Protein AF-A0A517WD56-F1 (afdb_monomer)

Organism: NCBI:txid2605989

Foldseek 3Di:
DPDPPPPDDDLQWAWDWDDDCKIKIFIAGVVRHTPDIDIGNDPCPDPDPVSVVVRVVVSVVVNVVVVVVSVVVSVVVVVVSVVVVVQVPDDPVRNVVCVVVVD

Secondary structure (DSSP, 8-state):
-------------EEEEEESSSEEEEEE-TTS-EEEEEEE----S---HHHHHHHHHHHHHHHHHHHHHHHHHHHHHHHHHHHHHHHHHS-HHHHHHHHHH--

Sequence (103 aa):
MVDQNQPKPPSKKRVRTRISYTATVEVLDATNHPVARERIVENMETVDQAGFSAALKKVTDLQKKHQDEIDKDHQQEMKRYQEAQRIASMSITERILSWLFSG

pLDDT: mean 73.34, std 12.27, range [36.34, 88.25]

Nearest PDB structures (foldseek):
  3eo3-assembly2_C-2  TM=7.289E-01  e=1.742E-01  Homo sapiens
  3dob-assembly2_B  TM=4.507E-01  e=9.477E-01  Caenorhabditis elegans
  4kse-assembly1_B  TM=4.275E-01  e=6.505E-01  HIV-1 M:B_HXB2R
  5e86-assembly1_A  TM=4.633E-01  e=2.142E+00  Homo sapiens
  2op6-assembly1_A  TM=4.033E-01  e=1.775E+00  Caenorhabditis elegans

Mean predicted aligned error: 12.05 Å

Structure (mmCIF, N/CA/C/O backbone):
data_AF-A0A517WD56-F1
#
_entry.id   AF-A0A517WD56-F1
#
loop_
_atom_site.group_PDB
_atom_site.id
_atom_site.type_symbol
_atom_site.label_atom_id
_atom_site.label_alt_id
_atom_site.label_comp_id
_atom_site.label_asym_id
_atom_site.label_entity_id
_atom_site.label_seq_id
_atom_site.pdbx_PDB_ins_code
_atom_site.Cartn_x
_atom_site.Cartn_y
_atom_site.Cartn_z
_atom_site.occupancy
_atom_site.B_iso_or_equiv
_atom_site.auth_seq_id
_atom_site.auth_comp_id
_atom_site.auth_asym_id
_atom_site.auth_atom_id
_atom_site.pdbx_PDB_model_num
ATOM 1 N N . MET A 1 1 ? 11.741 9.344 -37.543 1.00 37.22 1 MET A N 1
ATOM 2 C CA . MET A 1 1 ? 10.499 9.098 -36.782 1.00 37.22 1 MET A CA 1
ATOM 3 C C . MET A 1 1 ? 10.933 8.642 -35.402 1.00 37.22 1 MET A C 1
ATOM 5 O O . MET A 1 1 ? 11.477 7.557 -35.288 1.00 37.22 1 MET A O 1
ATOM 9 N N . VAL A 1 2 ? 10.877 9.536 -34.413 1.00 37.31 2 VAL A N 1
ATOM 10 C CA . VAL A 1 2 ? 11.306 9.246 -33.036 1.00 37.31 2 VAL A CA 1
ATOM 11 C C . VAL A 1 2 ? 10.163 8.493 -32.367 1.00 37.31 2 VAL A C 1
ATOM 13 O O . VAL A 1 2 ? 9.035 8.980 -32.370 1.00 37.31 2 VAL A O 1
ATOM 16 N N . ASP A 1 3 ? 10.458 7.286 -31.896 1.00 36.34 3 ASP A N 1
ATOM 17 C CA . ASP A 1 3 ? 9.523 6.349 -31.280 1.00 36.34 3 ASP A CA 1
ATOM 18 C C . ASP A 1 3 ? 8.693 7.053 -30.189 1.00 36.34 3 ASP A C 1
ATOM 20 O O . ASP A 1 3 ? 9.216 7.481 -29.160 1.00 36.34 3 ASP A O 1
ATOM 24 N N . GLN A 1 4 ? 7.393 7.227 -30.444 1.00 44.31 4 GLN A N 1
ATOM 25 C CA . GLN A 1 4 ? 6.434 7.849 -29.521 1.00 44.31 4 GLN A CA 1
ATOM 26 C C . GLN A 1 4 ? 6.028 6.915 -28.366 1.00 44.31 4 GLN A C 1
ATOM 28 O O . GLN A 1 4 ? 5.153 7.258 -27.575 1.00 44.31 4 GLN A O 1
ATOM 33 N N . ASN A 1 5 ? 6.674 5.758 -28.215 1.00 46.72 5 ASN A N 1
ATOM 34 C CA . ASN A 1 5 ? 6.450 4.846 -27.100 1.00 46.72 5 ASN A CA 1
ATOM 35 C C . ASN A 1 5 ? 7.407 5.130 -25.937 1.00 46.72 5 ASN A C 1
ATOM 37 O O . ASN A 1 5 ? 8.150 4.249 -25.517 1.00 46.72 5 ASN A O 1
ATOM 41 N N . GLN A 1 6 ? 7.391 6.340 -25.373 1.00 46.84 6 GLN A N 1
ATOM 42 C CA . GLN A 1 6 ? 7.819 6.463 -23.978 1.00 46.84 6 GLN A CA 1
ATOM 43 C C . GLN A 1 6 ? 6.663 5.950 -23.111 1.00 46.84 6 GLN A C 1
ATOM 45 O O . GLN A 1 6 ? 5.637 6.636 -23.023 1.00 46.84 6 GLN A O 1
ATOM 50 N N . PRO A 1 7 ? 6.761 4.758 -22.487 1.00 50.22 7 PRO A N 1
ATOM 51 C CA . PRO A 1 7 ? 5.765 4.354 -21.514 1.00 50.22 7 PRO A CA 1
ATOM 52 C C . PRO A 1 7 ? 5.826 5.375 -20.380 1.00 50.22 7 PRO A C 1
ATOM 54 O O . PRO A 1 7 ? 6.831 5.492 -19.681 1.00 50.22 7 PRO A O 1
ATOM 57 N N . LYS A 1 8 ? 4.758 6.166 -20.233 1.00 48.81 8 LYS A N 1
ATOM 58 C CA . LYS A 1 8 ? 4.567 7.020 -19.057 1.00 48.81 8 LYS A CA 1
ATOM 59 C C . LYS A 1 8 ? 4.805 6.152 -17.815 1.00 48.81 8 LYS A C 1
ATOM 61 O O . LYS A 1 8 ? 4.326 5.017 -17.817 1.00 48.81 8 LYS A O 1
ATOM 66 N N . PRO A 1 9 ? 5.448 6.658 -16.754 1.00 57.44 9 PRO A N 1
ATOM 67 C CA . PRO A 1 9 ? 5.304 6.072 -15.439 1.00 57.44 9 PRO A CA 1
ATOM 68 C C . PRO A 1 9 ? 4.078 6.710 -14.787 1.00 57.44 9 PRO A C 1
ATOM 70 O O . PRO A 1 9 ? 4.042 7.922 -14.566 1.00 57.44 9 PRO A O 1
ATOM 73 N N . PRO A 1 10 ? 3.039 5.931 -14.490 1.00 57.78 10 PRO A N 1
ATOM 74 C CA . PRO A 1 10 ? 2.132 6.343 -13.450 1.00 57.78 10 PRO A CA 1
ATOM 75 C C . PRO A 1 10 ? 2.049 5.215 -12.432 1.00 57.78 10 PRO A C 1
ATOM 77 O O . PRO A 1 10 ? 1.571 4.127 -12.757 1.00 57.78 10 PRO A O 1
ATOM 80 N N . SER A 1 11 ? 2.404 5.491 -11.175 1.00 59.44 11 SER A N 1
ATOM 81 C CA . SER A 1 11 ? 1.746 4.761 -10.096 1.00 59.44 11 SER A CA 1
ATOM 82 C C . SER A 1 11 ? 0.281 5.155 -10.149 1.00 59.44 11 SER A C 1
ATOM 84 O O . SER A 1 11 ? -0.187 6.173 -9.651 1.00 59.44 11 SER A O 1
ATOM 86 N N . LYS A 1 12 ? -0.447 4.347 -10.903 1.00 69.56 12 LYS A N 1
ATOM 87 C CA . LYS A 1 12 ? -1.865 4.513 -11.164 1.00 69.56 12 LYS A CA 1
ATOM 88 C C . LYS A 1 12 ? -2.697 4.123 -9.952 1.00 69.56 12 LYS A C 1
ATOM 90 O O . LYS A 1 12 ? -3.899 4.342 -9.958 1.00 69.56 12 LYS A O 1
ATOM 95 N N . LYS A 1 13 ? -2.080 3.506 -8.945 1.00 77.44 13 LYS A N 1
ATOM 96 C CA . LYS A 1 13 ? -2.794 2.925 -7.824 1.00 77.44 13 LYS A CA 1
ATOM 97 C C . LYS A 1 13 ? -2.985 3.944 -6.705 1.00 77.44 13 LYS A C 1
ATOM 99 O O . LYS A 1 13 ? -2.069 4.695 -6.392 1.00 77.44 13 LYS A O 1
ATOM 104 N N . ARG A 1 14 ? -4.167 3.962 -6.093 1.00 81.62 14 ARG A N 1
ATOM 105 C CA . ARG A 1 14 ? -4.481 4.795 -4.924 1.00 81.62 14 ARG A CA 1
ATOM 106 C C . ARG A 1 14 ? -5.309 4.023 -3.916 1.00 81.62 14 ARG A C 1
ATOM 108 O O . ARG A 1 14 ? -6.184 3.250 -4.305 1.00 81.62 14 ARG A O 1
ATOM 115 N N . VAL A 1 15 ? -5.083 4.279 -2.633 1.00 84.00 15 VAL A N 1
ATOM 116 C CA . VAL A 1 15 ? -5.921 3.714 -1.575 1.00 84.00 15 VAL A CA 1
ATOM 117 C C . VAL A 1 15 ? -7.171 4.572 -1.393 1.00 84.00 15 VAL A C 1
ATOM 119 O O . VAL A 1 15 ? -7.106 5.800 -1.314 1.00 84.00 15 VAL A O 1
ATOM 122 N N . ARG A 1 16 ? -8.332 3.925 -1.329 1.00 83.81 16 ARG A N 1
ATOM 123 C CA . ARG A 1 16 ? -9.622 4.525 -1.000 1.00 83.81 16 ARG A CA 1
ATOM 124 C C . ARG A 1 16 ? -10.185 3.841 0.236 1.00 83.81 16 ARG A C 1
ATOM 126 O O . ARG A 1 16 ? -10.495 2.656 0.207 1.00 83.81 16 ARG A O 1
ATOM 133 N N . THR A 1 17 ? -10.413 4.624 1.279 1.00 82.00 17 THR A N 1
ATOM 134 C CA . THR A 1 17 ? -11.032 4.150 2.519 1.00 82.00 17 THR A CA 1
ATOM 135 C C . THR A 1 17 ? -12.461 4.678 2.619 1.00 82.00 17 THR A C 1
ATOM 137 O O . THR A 1 17 ? -12.715 5.860 2.379 1.00 82.00 17 THR A O 1
ATOM 140 N N . ARG A 1 18 ? -13.414 3.811 2.967 1.00 79.62 18 ARG A N 1
ATOM 141 C CA . ARG A 1 18 ? -14.796 4.180 3.308 1.00 79.62 18 ARG A CA 1
ATOM 142 C C . ARG A 1 18 ? -15.111 3.675 4.709 1.00 79.62 18 ARG A C 1
ATOM 144 O O . ARG A 1 18 ? -14.985 2.480 4.959 1.00 79.62 18 ARG A O 1
ATOM 151 N N . ILE A 1 19 ? -15.534 4.571 5.598 1.00 75.00 19 ILE A N 1
ATOM 152 C CA . ILE A 1 19 ? -15.844 4.256 6.998 1.00 75.00 19 ILE A CA 1
ATOM 153 C C . ILE A 1 19 ? -17.337 4.500 7.237 1.00 75.00 19 ILE A C 1
ATOM 155 O O . ILE A 1 19 ? -17.864 5.557 6.904 1.00 75.00 19 ILE A O 1
ATOM 159 N N . SER A 1 20 ? -18.016 3.491 7.773 1.00 73.25 20 SER A N 1
ATOM 160 C CA . SER A 1 20 ? -19.423 3.491 8.195 1.00 73.25 20 SER A CA 1
ATOM 161 C C . SER A 1 20 ? -19.546 2.585 9.435 1.00 73.25 20 SER A C 1
ATOM 163 O O . SER A 1 20 ? -18.549 2.390 10.127 1.00 73.25 20 SER A O 1
ATOM 165 N N . TYR A 1 21 ? -20.696 1.944 9.685 1.00 68.44 21 TYR A N 1
ATOM 166 C CA . TYR A 1 21 ? -20.785 0.812 10.633 1.00 68.44 21 TYR A CA 1
ATOM 167 C C . TYR A 1 21 ? -19.817 -0.337 10.296 1.00 68.44 21 TYR A C 1
ATOM 169 O O . TYR A 1 21 ? -19.482 -1.150 11.146 1.00 68.44 21 TYR A O 1
ATOM 177 N N . THR A 1 22 ? -19.358 -0.399 9.044 1.00 73.12 22 THR A N 1
ATOM 178 C CA . THR A 1 22 ? -18.228 -1.229 8.613 1.00 73.12 22 THR A CA 1
ATOM 179 C C . THR A 1 22 ? -17.206 -0.358 7.894 1.00 73.12 22 THR A C 1
ATOM 181 O O . THR A 1 22 ? -17.56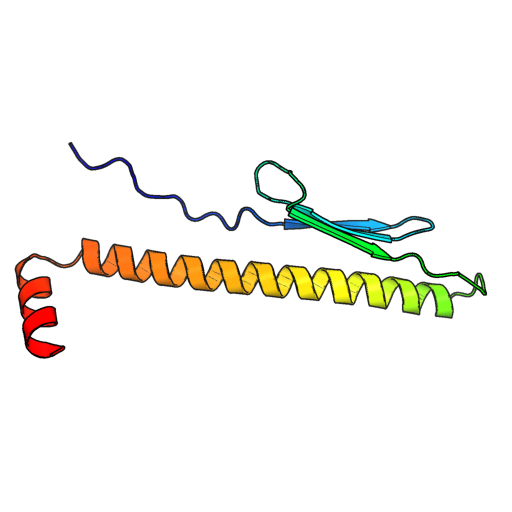4 0.680 7.325 1.00 73.12 22 THR A O 1
ATOM 184 N N . ALA A 1 23 ? -15.945 -0.777 7.877 1.00 77.06 23 ALA A N 1
ATOM 185 C CA . ALA A 1 23 ? -14.916 -0.103 7.098 1.00 77.06 23 ALA A CA 1
ATOM 186 C C . ALA A 1 23 ? -14.528 -0.941 5.878 1.00 77.06 23 ALA A C 1
ATOM 188 O O . ALA A 1 23 ? -14.509 -2.168 5.913 1.00 77.06 23 ALA A O 1
ATOM 189 N N . THR A 1 24 ? -14.267 -0.278 4.759 1.00 83.38 24 THR A N 1
ATOM 190 C CA . THR A 1 24 ? -13.777 -0.910 3.530 1.00 83.38 24 THR A CA 1
ATOM 191 C C . THR A 1 24 ? -12.556 -0.142 3.048 1.00 83.38 24 THR A C 1
ATOM 193 O O . THR A 1 24 ? -12.629 1.077 2.883 1.00 83.38 24 THR A O 1
ATOM 196 N N . VAL A 1 25 ? -11.455 -0.853 2.821 1.00 83.94 25 VAL A N 1
ATOM 197 C CA . VAL A 1 25 ? -10.215 -0.323 2.247 1.00 83.94 25 VAL A CA 1
ATOM 198 C C . VAL A 1 25 ? -10.050 -0.941 0.861 1.00 83.94 25 VAL A C 1
ATOM 200 O O . VAL A 1 25 ? -10.068 -2.159 0.705 1.00 83.94 25 VAL A O 1
ATOM 203 N N . GLU A 1 26 ? -9.964 -0.103 -0.165 1.00 85.94 26 GLU A N 1
ATOM 204 C CA . GLU A 1 26 ? -9.853 -0.505 -1.568 1.00 85.94 26 GLU A CA 1
ATOM 205 C C . GLU A 1 26 ? -8.574 0.077 -2.165 1.00 85.94 26 GLU A C 1
ATOM 207 O O . GLU A 1 26 ? -8.285 1.257 -1.980 1.00 85.94 26 GLU A O 1
ATOM 212 N N . VAL A 1 27 ? -7.835 -0.718 -2.933 1.00 83.81 27 VAL A N 1
ATOM 213 C CA . VAL A 1 27 ? -6.789 -0.213 -3.823 1.00 83.81 27 VAL A CA 1
ATOM 214 C C . VAL A 1 27 ? -7.403 -0.077 -5.206 1.00 83.81 27 VAL A C 1
ATOM 216 O O . VAL A 1 27 ? -7.861 -1.059 -5.789 1.00 83.81 27 VAL A O 1
ATOM 219 N N . LEU A 1 28 ? -7.446 1.146 -5.720 1.00 85.25 28 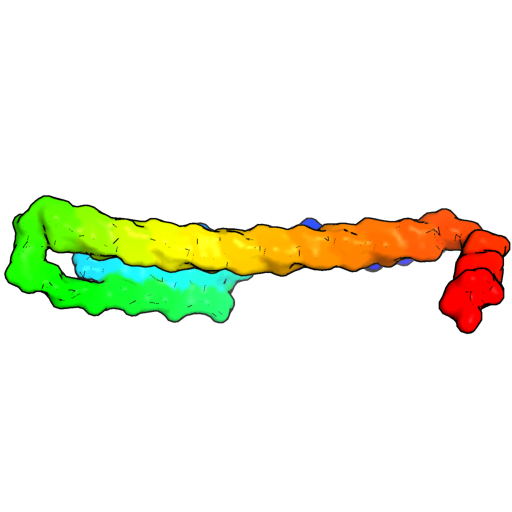LEU A N 1
ATOM 220 C CA . LEU A 1 28 ? -7.951 1.466 -7.051 1.00 85.25 28 LEU A CA 1
ATOM 221 C C . LEU A 1 28 ? -6.787 1.618 -8.014 1.00 85.25 28 LEU A C 1
ATOM 223 O O . LEU A 1 28 ? -5.782 2.189 -7.619 1.00 85.25 28 LEU A O 1
ATOM 227 N N . ASP A 1 29 ? -6.937 1.195 -9.264 1.00 84.38 29 ASP A N 1
ATOM 228 C CA . ASP A 1 29 ? -6.052 1.603 -10.356 1.00 84.38 29 ASP A CA 1
ATOM 229 C C . ASP A 1 29 ? -6.399 3.017 -10.880 1.00 84.38 29 ASP A C 1
ATOM 231 O O . ASP A 1 29 ? -7.316 3.681 -10.385 1.00 84.38 29 ASP A O 1
ATOM 235 N N . ALA A 1 30 ? -5.703 3.502 -11.916 1.00 77.06 30 ALA A N 1
ATOM 236 C CA . ALA A 1 30 ? -5.940 4.865 -12.421 1.00 77.06 30 ALA A CA 1
ATOM 237 C C . ALA A 1 30 ? -7.159 4.975 -13.320 1.00 77.06 30 ALA A C 1
ATOM 239 O O . ALA A 1 30 ? -7.532 6.081 -13.705 1.00 77.06 30 ALA A O 1
ATOM 240 N N . THR A 1 31 ? -7.769 3.850 -13.672 1.00 81.81 31 THR A N 1
ATOM 241 C CA . THR A 1 31 ? -9.097 3.823 -14.280 1.00 81.81 31 THR A CA 1
ATOM 242 C C . THR A 1 31 ? -10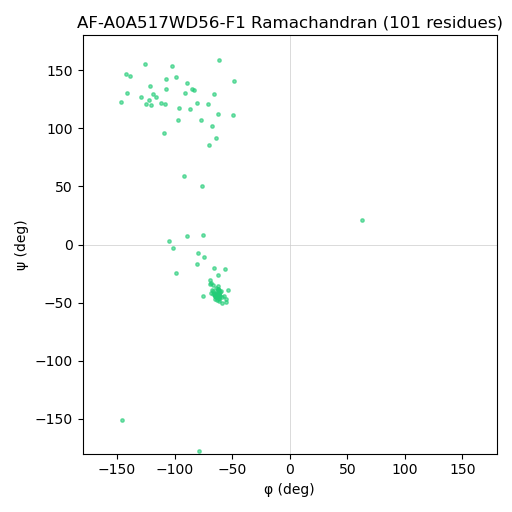.199 3.750 -13.223 1.00 81.81 31 THR A C 1
ATOM 244 O O . THR A 1 31 ? -11.369 3.662 -13.573 1.00 81.81 31 THR A O 1
ATOM 247 N N . ASN A 1 32 ? -9.844 3.876 -11.935 1.00 77.44 32 ASN A N 1
ATOM 248 C CA . ASN A 1 32 ? -10.729 3.748 -10.779 1.00 77.44 32 ASN A CA 1
ATOM 249 C C . ASN A 1 32 ? -11.356 2.365 -10.606 1.00 77.44 32 ASN A C 1
ATOM 251 O O . ASN A 1 32 ? -12.353 2.239 -9.890 1.00 77.44 32 ASN A O 1
ATOM 255 N N . HIS A 1 33 ? -10.768 1.329 -11.197 1.00 81.44 33 HIS A N 1
ATOM 256 C CA . HIS A 1 33 ? -11.199 -0.035 -10.949 1.00 81.44 33 HIS A CA 1
ATOM 257 C C . HIS A 1 33 ? -10.518 -0.579 -9.687 1.00 81.44 33 HIS A C 1
ATOM 259 O O . HIS A 1 33 ? -9.311 -0.394 -9.509 1.00 81.44 33 HIS A O 1
ATOM 265 N N . PRO A 1 34 ? -11.272 -1.225 -8.780 1.00 82.38 34 PRO A N 1
ATOM 266 C CA . PRO A 1 34 ? -10.701 -1.838 -7.592 1.00 82.38 34 PRO A CA 1
ATOM 267 C C . PRO A 1 34 ? -9.887 -3.074 -7.981 1.00 82.38 34 PRO A C 1
ATOM 269 O O . PRO A 1 34 ? -10.419 -4.024 -8.548 1.00 82.38 34 PRO A O 1
ATOM 272 N N . VAL A 1 35 ? -8.598 -3.058 -7.648 1.00 85.44 35 VAL A N 1
ATOM 273 C CA . VAL A 1 35 ? -7.665 -4.182 -7.839 1.00 85.44 35 VAL A CA 1
ATOM 274 C C . VAL A 1 35 ? -7.464 -4.992 -6.559 1.00 85.44 35 VAL A C 1
ATOM 276 O O . VAL A 1 35 ? -7.152 -6.176 -6.629 1.00 85.44 35 VAL A O 1
ATOM 279 N N . ALA A 1 36 ? -7.691 -4.382 -5.395 1.00 83.75 36 ALA A N 1
ATOM 280 C CA . ALA A 1 36 ? -7.765 -5.074 -4.113 1.00 83.75 36 ALA A CA 1
ATOM 281 C C . ALA A 1 36 ? -8.857 -4.441 -3.247 1.00 83.75 36 ALA A C 1
ATOM 283 O O . ALA A 1 36 ? -9.099 -3.234 -3.323 1.00 83.75 36 ALA A O 1
ATOM 284 N N . ARG A 1 37 ? -9.528 -5.256 -2.433 1.00 82.94 37 ARG A N 1
ATOM 285 C CA . ARG A 1 37 ? -10.589 -4.808 -1.532 1.00 82.94 37 ARG A CA 1
ATOM 286 C C . ARG A 1 37 ? -10.573 -5.637 -0.262 1.00 82.94 37 ARG A C 1
ATOM 288 O O . ARG A 1 37 ? -10.776 -6.845 -0.315 1.00 82.94 37 ARG A O 1
ATOM 295 N N . GLU A 1 38 ? -10.437 -4.963 0.867 1.00 82.38 38 GLU A N 1
ATOM 296 C CA . GLU A 1 38 ? -10.551 -5.560 2.188 1.00 82.38 38 GLU A CA 1
ATOM 297 C C . GLU A 1 38 ? -11.704 -4.910 2.950 1.00 82.38 38 GLU A C 1
ATOM 299 O O . GLU A 1 38 ? -11.841 -3.684 3.018 1.00 82.38 38 GLU A O 1
ATOM 304 N N . ARG A 1 39 ? -12.582 -5.751 3.501 1.00 81.44 39 ARG A N 1
ATOM 305 C CA . ARG A 1 39 ? -13.719 -5.316 4.310 1.00 81.44 39 ARG A CA 1
ATOM 306 C C . ARG A 1 39 ? -13.448 -5.671 5.762 1.00 81.44 39 ARG A C 1
ATOM 308 O O . ARG A 1 39 ? -13.306 -6.840 6.099 1.00 81.44 39 ARG A O 1
ATOM 315 N N . ILE A 1 40 ? -13.447 -4.657 6.612 1.00 77.88 40 ILE A N 1
ATOM 316 C CA . ILE A 1 40 ? -13.310 -4.791 8.056 1.00 77.88 40 ILE A CA 1
ATOM 317 C C . ILE A 1 40 ? -14.724 -4.753 8.636 1.00 77.88 40 ILE A C 1
ATOM 319 O O . ILE A 1 40 ? -15.397 -3.715 8.639 1.00 77.88 40 ILE A O 1
ATOM 323 N N . VAL A 1 41 ? -15.189 -5.921 9.071 1.00 70.12 41 VAL A N 1
ATOM 324 C CA . VAL A 1 41 ? -16.442 -6.089 9.809 1.00 70.12 41 VAL A CA 1
ATOM 325 C C . VAL A 1 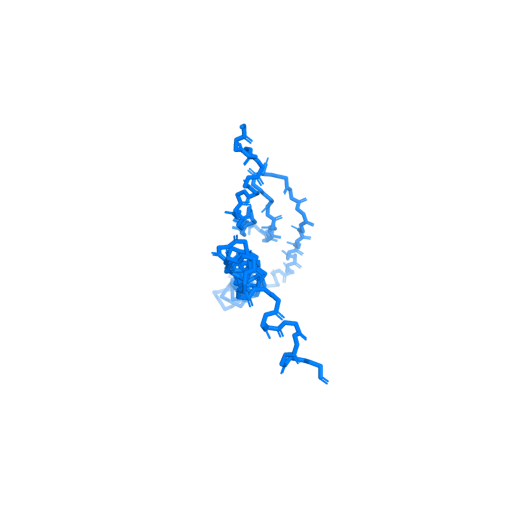41 ? -16.053 -6.435 11.239 1.00 70.12 41 VAL A C 1
ATOM 327 O O . VAL A 1 41 ? -15.741 -7.582 11.534 1.00 70.12 41 VAL A O 1
ATOM 330 N N . GLU A 1 42 ? -16.002 -5.429 12.108 1.00 66.12 42 GLU A N 1
ATOM 331 C CA . GLU A 1 42 ? -15.830 -5.654 13.544 1.00 66.12 42 GLU A CA 1
ATOM 332 C C . GLU A 1 42 ? -17.221 -5.764 14.173 1.00 66.12 42 GLU A C 1
ATOM 334 O O . GLU A 1 42 ? -18.074 -4.900 13.954 1.00 66.12 42 GLU A O 1
ATOM 339 N N . ASN A 1 43 ? -17.447 -6.812 14.967 1.00 59.75 43 ASN A N 1
ATOM 340 C CA . ASN A 1 43 ? -18.569 -6.833 15.897 1.00 59.75 43 ASN A CA 1
ATOM 341 C C . ASN A 1 43 ? -18.280 -5.771 16.962 1.00 59.75 43 ASN A C 1
ATOM 343 O O . ASN A 1 43 ? -17.450 -5.984 17.842 1.00 59.75 43 ASN A O 1
ATOM 347 N N . MET A 1 44 ? -18.916 -4.604 16.855 1.00 56.19 44 MET A N 1
ATOM 348 C CA . MET A 1 44 ? -18.872 -3.598 17.915 1.00 56.19 44 MET A CA 1
ATOM 349 C C . MET A 1 44 ? -19.689 -4.123 19.102 1.00 56.19 44 MET A C 1
ATOM 351 O O . MET A 1 44 ? -20.884 -3.860 19.196 1.00 56.19 44 MET A O 1
ATOM 355 N N . GLU A 1 45 ? -19.062 -4.914 19.978 1.00 54.78 45 GLU A N 1
ATOM 356 C CA . GLU A 1 45 ? -19.699 -5.421 21.206 1.00 54.78 45 GLU A CA 1
ATOM 357 C C . GLU A 1 45 ? -20.021 -4.298 22.200 1.00 54.78 45 GLU A C 1
ATOM 359 O O . GLU A 1 45 ? -20.924 -4.437 23.022 1.00 54.78 45 GLU A O 1
ATOM 364 N N . THR A 1 46 ? -19.368 -3.144 22.078 1.00 54.81 46 THR A N 1
ATOM 365 C CA . THR A 1 46 ? -19.664 -1.959 22.877 1.00 54.81 46 THR A CA 1
ATOM 366 C C . THR A 1 46 ? -19.561 -0.702 22.024 1.00 54.81 46 THR A C 1
ATOM 368 O O . THR A 1 46 ? -18.578 -0.463 21.324 1.00 54.81 46 THR A O 1
ATOM 371 N N . VAL A 1 47 ? -20.589 0.146 22.100 1.00 62.56 47 VAL A N 1
ATOM 372 C CA . VAL A 1 47 ? -20.583 1.515 21.558 1.00 62.56 47 VAL A CA 1
ATOM 373 C C . VAL A 1 47 ? -19.762 2.412 22.498 1.00 62.56 47 VAL A C 1
ATOM 375 O O . VAL A 1 47 ? -20.238 3.438 22.977 1.00 62.56 47 VAL A O 1
ATOM 378 N N . ASP A 1 48 ? -18.552 1.981 22.852 1.00 69.56 48 ASP A N 1
ATOM 379 C CA . ASP A 1 48 ? -17.623 2.757 23.663 1.00 69.56 48 ASP A CA 1
ATOM 380 C C . ASP A 1 48 ? -16.528 3.377 22.781 1.00 69.56 48 ASP A C 1
ATOM 382 O O . ASP A 1 48 ? -16.197 2.913 21.684 1.00 69.56 48 ASP A O 1
ATOM 386 N N . GLN A 1 49 ? -15.980 4.493 23.251 1.00 75.44 49 GLN A N 1
ATOM 387 C CA . GLN A 1 49 ? -14.975 5.259 22.520 1.00 75.44 49 GLN A CA 1
ATOM 388 C C . GLN A 1 49 ? -13.683 4.453 22.270 1.00 75.44 49 GLN A C 1
ATOM 390 O O . GLN A 1 49 ? -12.968 4.724 21.301 1.00 75.44 49 GLN A O 1
ATOM 395 N N . ALA A 1 50 ? -13.380 3.463 23.115 1.00 77.19 50 ALA A N 1
ATOM 396 C CA . ALA A 1 50 ? -12.168 2.656 23.019 1.00 77.19 50 ALA A CA 1
ATOM 397 C C . ALA A 1 50 ? -12.265 1.627 21.883 1.00 77.19 50 ALA A C 1
ATOM 399 O O . ALA A 1 50 ? -11.337 1.527 21.075 1.00 77.19 50 ALA A O 1
ATOM 400 N N . GLY A 1 51 ? -13.401 0.938 21.754 1.00 70.88 51 GLY A N 1
ATOM 401 C CA . GLY A 1 51 ? -13.696 0.023 20.653 1.00 70.88 51 GLY A CA 1
ATOM 402 C C . GLY A 1 51 ? -13.678 0.737 19.302 1.00 70.88 51 GLY A C 1
ATOM 403 O O . GLY A 1 51 ? -13.068 0.252 18.346 1.00 70.88 51 GLY A O 1
ATOM 404 N N . PHE A 1 52 ? -14.235 1.951 19.237 1.00 76.00 52 PHE A N 1
ATOM 405 C CA . PHE A 1 52 ? -14.185 2.770 18.022 1.00 76.00 52 PHE A CA 1
ATOM 406 C C . PHE A 1 52 ? -12.754 3.200 17.658 1.00 76.00 52 PHE A C 1
ATOM 408 O O . PHE A 1 52 ? -12.353 3.107 16.497 1.00 76.00 52 PHE A O 1
ATOM 415 N N . SER A 1 53 ? -11.957 3.620 18.646 1.00 80.62 53 SER A N 1
ATOM 416 C CA . SER A 1 53 ? -10.548 3.986 18.445 1.00 80.62 53 SER A CA 1
ATOM 417 C C . SER A 1 53 ? -9.711 2.802 17.942 1.00 80.62 53 SER A C 1
ATOM 419 O O . SER A 1 53 ? -8.933 2.940 16.996 1.00 80.62 53 SER A O 1
ATOM 421 N N . ALA A 1 54 ? -9.918 1.609 18.509 1.00 78.38 54 ALA A N 1
ATOM 422 C CA . ALA A 1 54 ? -9.235 0.392 18.079 1.00 78.38 54 ALA A CA 1
ATOM 423 C C . ALA A 1 54 ? -9.613 -0.010 16.642 1.00 78.38 54 ALA A C 1
ATOM 425 O O . ALA A 1 54 ? -8.730 -0.329 15.840 1.00 78.38 54 ALA A O 1
ATOM 426 N N . ALA A 1 55 ? -10.901 0.059 16.290 1.00 76.06 55 ALA A N 1
ATOM 427 C CA . ALA A 1 55 ? -11.374 -0.213 14.934 1.00 76.06 55 ALA A CA 1
ATOM 428 C C . ALA A 1 55 ? -10.804 0.794 13.919 1.00 76.06 55 ALA A C 1
ATOM 430 O O . ALA A 1 55 ? -10.284 0.393 12.877 1.00 76.06 55 ALA A O 1
ATOM 431 N N . LEU A 1 56 ? -10.812 2.094 14.237 1.00 81.25 56 LEU A N 1
ATOM 432 C CA . LEU A 1 56 ? -10.201 3.125 13.391 1.00 81.25 56 LEU A CA 1
ATOM 433 C C . LEU A 1 56 ? -8.696 2.924 13.214 1.00 81.25 56 LEU A C 1
ATOM 435 O O . LEU A 1 56 ? -8.177 3.119 12.112 1.00 81.25 56 LEU A O 1
ATOM 439 N N . LYS A 1 57 ? -7.991 2.511 14.271 1.00 85.44 57 LYS A N 1
ATOM 440 C CA . LYS A 1 57 ? -6.562 2.210 14.189 1.00 85.44 57 LYS A CA 1
ATOM 441 C C . LYS A 1 57 ? -6.294 1.073 13.203 1.00 85.44 57 LYS A C 1
ATOM 443 O O . LYS A 1 57 ? -5.471 1.250 12.314 1.00 85.44 57 LYS A O 1
ATOM 448 N N . LYS A 1 58 ? -7.058 -0.026 13.266 1.00 81.38 58 LYS A N 1
ATOM 449 C CA . LYS A 1 58 ? -6.954 -1.136 12.296 1.00 81.38 58 LYS A CA 1
ATOM 450 C C . LYS A 1 58 ? -7.165 -0.669 10.853 1.00 81.38 58 LYS A C 1
ATOM 452 O O . LYS A 1 58 ? -6.400 -1.046 9.971 1.00 81.38 58 LYS A O 1
ATOM 457 N N . VAL A 1 59 ? -8.172 0.177 10.613 1.00 84.50 59 VAL A N 1
ATOM 458 C CA . VAL A 1 59 ? -8.438 0.759 9.282 1.00 84.50 59 VAL A CA 1
ATOM 459 C C . VAL A 1 59 ? -7.260 1.607 8.804 1.00 84.50 59 VAL A C 1
ATOM 461 O O . VAL A 1 59 ? -6.848 1.501 7.651 1.00 84.50 59 VAL A O 1
ATOM 464 N N . THR A 1 60 ? -6.711 2.430 9.695 1.00 85.19 60 THR A N 1
ATOM 465 C CA . THR A 1 60 ? -5.585 3.323 9.395 1.00 85.19 60 THR A CA 1
ATOM 466 C C . THR A 1 60 ? -4.313 2.530 9.101 1.00 85.19 60 THR A C 1
ATOM 468 O O . THR A 1 60 ? -3.617 2.827 8.132 1.00 85.19 60 THR A O 1
ATOM 471 N N . ASP A 1 61 ? -4.038 1.490 9.888 1.00 87.88 61 ASP A N 1
ATOM 472 C CA . ASP A 1 61 ? -2.889 0.604 9.701 1.00 87.88 61 ASP A CA 1
ATOM 473 C C . ASP A 1 61 ? -2.985 -0.145 8.360 1.00 87.88 61 ASP A C 1
ATOM 475 O O . ASP A 1 61 ? -2.005 -0.211 7.617 1.00 87.88 61 ASP A O 1
ATOM 479 N N . LEU A 1 62 ? -4.178 -0.632 7.996 1.00 85.25 62 LEU A N 1
ATOM 480 C CA . LEU A 1 62 ? -4.440 -1.264 6.696 1.00 85.25 62 LEU A CA 1
ATOM 481 C C . LEU A 1 62 ? -4.275 -0.295 5.525 1.00 85.25 62 LEU A C 1
ATOM 483 O O . LEU A 1 62 ? -3.626 -0.621 4.530 1.00 85.25 62 LEU A O 1
ATOM 487 N N . GLN A 1 63 ? -4.815 0.916 5.654 1.00 84.31 63 GLN A N 1
ATOM 488 C CA . GLN A 1 63 ? -4.633 1.962 4.654 1.00 84.31 63 GLN A CA 1
ATOM 489 C C . GLN A 1 63 ? -3.147 2.278 4.451 1.00 84.31 63 GLN A C 1
ATOM 491 O O . GLN A 1 63 ? -2.693 2.375 3.311 1.00 84.31 63 GLN A O 1
ATOM 496 N N . LYS A 1 64 ? -2.387 2.413 5.543 1.00 87.56 64 LYS A N 1
ATOM 497 C CA . LYS A 1 64 ? -0.953 2.699 5.488 1.00 87.56 64 LYS A CA 1
ATOM 498 C C . LYS A 1 64 ? -0.173 1.555 4.848 1.00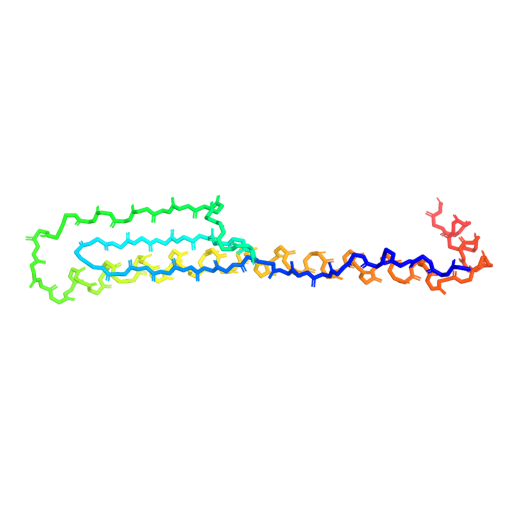 87.56 64 LYS A C 1
ATOM 500 O O . LYS A 1 64 ? 0.643 1.812 3.973 1.00 87.56 64 LYS A O 1
ATOM 505 N N . LYS A 1 65 ? -0.472 0.305 5.209 1.00 88.25 65 LYS A N 1
ATOM 506 C CA . LYS A 1 65 ? 0.161 -0.876 4.610 1.00 88.25 65 LYS A CA 1
ATOM 507 C C . LYS A 1 65 ? 0.001 -0.889 3.086 1.00 88.25 65 LYS A C 1
ATOM 509 O O . LYS A 1 65 ? 0.988 -1.049 2.375 1.00 88.25 65 LYS A O 1
ATOM 514 N N . HIS A 1 66 ? -1.217 -0.682 2.585 1.00 84.06 66 HIS A N 1
ATOM 515 C CA . HIS A 1 66 ? -1.445 -0.634 1.140 1.00 84.06 66 HIS A CA 1
ATOM 516 C C . HIS A 1 66 ? -0.769 0.569 0.478 1.00 84.06 66 HIS A C 1
ATOM 518 O O . HIS A 1 66 ? -0.285 0.447 -0.644 1.00 84.06 66 HIS A O 1
ATOM 524 N N . GLN A 1 67 ? -0.704 1.719 1.153 1.00 79.56 67 GLN A N 1
ATOM 525 C CA . GLN A 1 67 ? 0.017 2.876 0.625 1.00 79.56 67 GLN A CA 1
ATOM 526 C C . GLN A 1 67 ? 1.524 2.598 0.522 1.00 79.56 67 GLN A C 1
ATOM 528 O O . GLN A 1 67 ? 2.115 2.868 -0.518 1.00 79.56 67 GLN A O 1
ATOM 533 N N . ASP A 1 68 ? 2.122 1.981 1.542 1.00 86.25 68 ASP A N 1
ATOM 534 C CA . ASP A 1 68 ? 3.543 1.619 1.550 1.00 86.25 68 ASP A CA 1
ATOM 535 C C . ASP A 1 68 ? 3.884 0.610 0.433 1.00 86.25 68 ASP A C 1
ATOM 537 O O . ASP A 1 68 ? 4.961 0.674 -0.163 1.00 86.25 68 ASP A O 1
ATOM 541 N N . GLU A 1 69 ? 2.977 -0.325 0.127 1.00 85.31 69 GLU A N 1
ATOM 542 C CA . GLU A 1 69 ? 3.111 -1.252 -1.008 1.00 85.31 69 GLU A CA 1
ATOM 543 C C . GLU A 1 69 ? 3.080 -0.508 -2.352 1.00 85.31 69 GLU A C 1
ATOM 545 O O . GLU A 1 69 ? 3.956 -0.716 -3.191 1.00 85.31 69 GLU A O 1
ATOM 550 N N . ILE A 1 70 ? 2.126 0.412 -2.534 1.00 83.62 70 ILE A N 1
ATOM 551 C CA . ILE A 1 70 ? 2.021 1.237 -3.748 1.00 83.62 70 ILE A CA 1
ATOM 552 C C . ILE A 1 70 ? 3.268 2.108 -3.935 1.00 83.62 70 ILE A C 1
ATOM 554 O O . ILE A 1 70 ? 3.777 2.226 -5.052 1.00 83.62 70 ILE A O 1
ATOM 558 N N . ASP A 1 71 ? 3.774 2.703 -2.858 1.00 83.44 71 ASP A N 1
ATOM 559 C CA . ASP A 1 71 ? 4.943 3.578 -2.907 1.00 83.44 71 ASP A CA 1
ATOM 560 C C . ASP A 1 71 ? 6.214 2.789 -3.256 1.00 83.44 71 ASP A C 1
ATOM 562 O O . ASP A 1 71 ? 7.036 3.255 -4.051 1.00 83.44 71 ASP A O 1
ATOM 566 N N . LYS A 1 72 ? 6.364 1.565 -2.729 1.00 84.25 72 LYS A N 1
ATOM 567 C CA . LYS A 1 72 ? 7.467 0.659 -3.096 1.00 84.25 72 LYS A CA 1
ATOM 568 C C . LYS A 1 72 ? 7.412 0.251 -4.564 1.00 84.25 72 LYS A C 1
ATOM 570 O O . LYS A 1 72 ? 8.434 0.354 -5.247 1.00 84.25 72 LYS A O 1
ATOM 575 N N . ASP A 1 73 ? 6.240 -0.164 -5.045 1.00 82.88 73 ASP A N 1
ATOM 576 C CA . ASP A 1 73 ? 6.020 -0.502 -6.456 1.00 82.88 73 ASP A CA 1
ATOM 577 C C . ASP A 1 73 ? 6.405 0.685 -7.349 1.00 82.88 73 ASP A C 1
ATOM 579 O O . ASP A 1 73 ? 7.177 0.542 -8.302 1.00 82.88 73 ASP A O 1
ATOM 583 N N . HIS A 1 74 ? 5.946 1.888 -6.987 1.00 81.50 74 HIS A N 1
ATOM 584 C CA . HIS A 1 74 ? 6.242 3.103 -7.736 1.00 81.50 74 HIS A CA 1
ATOM 585 C C . HIS A 1 74 ? 7.739 3.415 -7.788 1.00 81.50 74 HIS A C 1
ATOM 587 O O . HIS A 1 74 ? 8.282 3.719 -8.851 1.00 81.50 74 HIS A O 1
ATOM 593 N N . GLN A 1 75 ? 8.433 3.324 -6.652 1.00 82.19 75 GLN A N 1
ATOM 594 C CA . GLN A 1 75 ? 9.875 3.558 -6.599 1.00 82.19 75 GLN A CA 1
ATOM 595 C C . GLN A 1 75 ? 10.647 2.550 -7.453 1.00 82.19 75 GLN A C 1
ATOM 597 O O . GLN A 1 75 ? 11.626 2.918 -8.107 1.00 82.19 75 GLN A O 1
ATOM 602 N N . GLN A 1 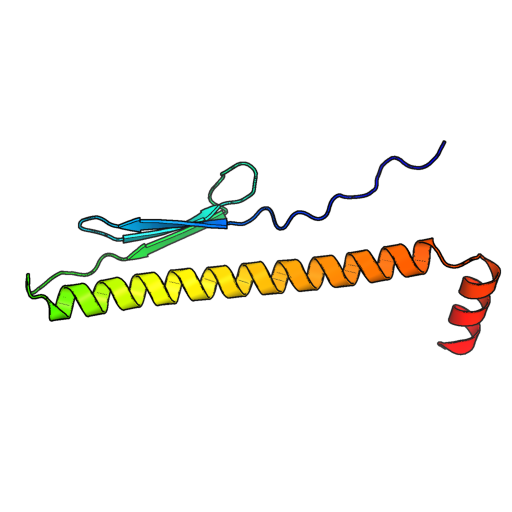76 ? 10.221 1.285 -7.474 1.00 83.31 76 GLN A N 1
ATOM 603 C CA . GLN A 1 76 ? 10.855 0.258 -8.294 1.00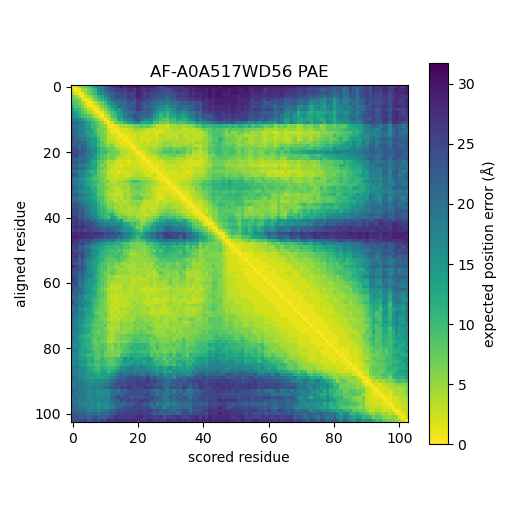 83.31 76 GLN A CA 1
ATOM 604 C C . GLN A 1 76 ? 10.632 0.504 -9.791 1.00 83.31 76 GLN A C 1
ATOM 606 O O . GLN A 1 76 ? 11.578 0.387 -10.576 1.00 83.31 76 GLN A O 1
ATOM 611 N N . GLU A 1 77 ? 9.420 0.893 -10.191 1.00 79.38 77 GLU A N 1
ATOM 612 C CA . GLU A 1 77 ? 9.121 1.296 -11.570 1.00 79.38 77 GLU A CA 1
ATOM 613 C C . GLU A 1 77 ? 9.958 2.504 -12.001 1.00 79.38 77 GLU A C 1
ATOM 615 O O . GLU A 1 77 ? 10.560 2.484 -13.077 1.00 79.38 77 GLU A O 1
ATOM 620 N N . MET A 1 78 ? 10.077 3.522 -11.144 1.00 78.50 78 MET A N 1
ATOM 621 C CA . MET A 1 78 ? 10.884 4.711 -11.428 1.00 78.50 78 MET A CA 1
ATOM 622 C C . MET A 1 78 ? 12.371 4.384 -11.598 1.00 78.50 78 MET A C 1
ATOM 624 O O . MET A 1 78 ? 13.003 4.920 -12.509 1.00 78.50 78 MET A O 1
ATOM 628 N N . LYS A 1 79 ? 12.928 3.473 -10.789 1.00 82.88 79 LYS A N 1
ATOM 629 C CA . LYS A 1 79 ? 14.318 3.006 -10.953 1.00 82.88 79 LYS A CA 1
ATOM 630 C C . LYS A 1 79 ? 14.531 2.320 -12.301 1.00 82.88 79 LYS A C 1
ATOM 632 O O . LYS A 1 79 ? 15.446 2.688 -13.031 1.00 82.88 79 LYS A O 1
ATOM 637 N N . ARG A 1 80 ? 13.645 1.389 -12.671 1.00 78.19 80 ARG A N 1
ATOM 638 C CA . ARG A 1 80 ? 13.703 0.702 -13.976 1.00 78.19 80 ARG A CA 1
ATOM 639 C C . ARG A 1 80 ? 13.594 1.684 -15.137 1.00 78.19 80 ARG A C 1
ATOM 641 O O . ARG A 1 80 ? 14.301 1.550 -16.131 1.00 78.19 80 ARG A O 1
ATOM 648 N N . TYR A 1 81 ? 12.726 2.684 -15.005 1.00 76.00 81 TYR A N 1
ATOM 649 C CA . TYR A 1 81 ? 12.559 3.716 -16.019 1.00 76.00 81 TYR A CA 1
ATOM 650 C C . TYR A 1 81 ? 13.821 4.577 -16.175 1.00 76.00 81 TYR A C 1
ATOM 652 O O . TYR A 1 81 ? 14.262 4.822 -17.297 1.00 76.00 81 TYR A O 1
ATOM 660 N N . GLN A 1 82 ? 14.448 4.981 -15.067 1.00 80.25 82 GLN A N 1
ATOM 661 C CA . GLN A 1 82 ? 15.711 5.727 -15.085 1.00 80.25 82 GLN A CA 1
ATOM 662 C C . GLN A 1 82 ? 16.864 4.907 -15.679 1.00 80.25 82 GLN A C 1
ATOM 664 O O . GLN A 1 82 ? 17.638 5.435 -16.474 1.00 80.25 82 GLN A O 1
ATOM 669 N N . GLU A 1 83 ? 16.966 3.618 -15.350 1.00 78.88 83 GLU A N 1
ATOM 670 C CA . GLU A 1 83 ? 17.961 2.710 -15.938 1.00 78.88 83 GLU A CA 1
ATOM 671 C C . GLU A 1 83 ? 17.750 2.540 -17.447 1.00 78.88 83 GLU A C 1
ATOM 673 O O . GLU A 1 83 ? 18.700 2.665 -18.221 1.00 78.88 83 GLU A O 1
ATOM 678 N N . ALA A 1 84 ? 16.504 2.339 -17.883 1.00 77.25 84 ALA A N 1
ATOM 679 C CA . ALA A 1 84 ? 16.164 2.243 -19.299 1.00 77.25 84 ALA A CA 1
ATOM 680 C C . ALA A 1 84 ? 16.490 3.541 -20.053 1.00 77.25 84 ALA A C 1
ATOM 682 O O . ALA A 1 84 ? 17.087 3.489 -21.129 1.00 77.25 84 ALA A O 1
ATOM 683 N N . GLN A 1 85 ? 16.167 4.706 -19.479 1.00 73.88 85 GLN A N 1
ATOM 684 C CA . GLN A 1 85 ? 16.547 6.000 -20.051 1.00 73.88 85 GLN A CA 1
ATOM 685 C C . GLN A 1 85 ? 18.062 6.169 -20.119 1.00 73.88 85 GLN A C 1
ATOM 687 O O . GLN A 1 85 ? 18.573 6.597 -21.151 1.00 73.88 85 GLN A O 1
ATOM 692 N N . ARG A 1 86 ? 18.791 5.781 -19.067 1.00 74.12 86 ARG A N 1
ATOM 693 C CA . ARG A 1 86 ? 20.255 5.830 -19.047 1.00 74.12 86 ARG A CA 1
ATOM 694 C C . ARG A 1 86 ? 20.841 4.983 -20.175 1.00 74.12 86 ARG A C 1
ATOM 696 O O . ARG A 1 86 ? 21.613 5.504 -20.972 1.00 74.12 86 ARG A O 1
ATOM 703 N N . ILE A 1 87 ? 20.409 3.729 -20.315 1.00 70.75 87 ILE A N 1
ATOM 704 C CA . ILE A 1 87 ? 20.854 2.820 -21.387 1.00 70.75 87 ILE A CA 1
ATOM 705 C C . ILE A 1 87 ? 20.465 3.353 -22.772 1.00 70.75 87 ILE A C 1
ATOM 707 O O . ILE A 1 87 ? 21.232 3.215 -23.726 1.00 70.75 87 ILE A O 1
ATOM 711 N N . ALA A 1 88 ? 19.279 3.947 -22.918 1.00 70.50 88 ALA A N 1
ATOM 712 C CA . ALA A 1 88 ? 18.826 4.560 -24.168 1.00 70.50 88 ALA A CA 1
ATOM 713 C C . ALA A 1 88 ? 19.623 5.823 -24.533 1.00 70.50 88 ALA A C 1
ATOM 715 O O . ALA A 1 88 ? 19.842 6.072 -25.715 1.00 70.50 88 ALA A O 1
ATOM 716 N N . SER A 1 89 ? 20.076 6.587 -23.535 1.00 67.06 89 SER A N 1
ATOM 717 C CA . SER A 1 89 ? 20.895 7.790 -23.720 1.00 67.06 89 SER A CA 1
ATOM 718 C C . SER A 1 89 ? 22.381 7.506 -23.956 1.00 67.06 89 SER A C 1
ATOM 720 O O . SER A 1 89 ? 23.082 8.388 -24.442 1.00 67.06 89 SER A O 1
ATOM 722 N N . MET A 1 90 ? 22.863 6.294 -23.644 1.00 66.44 90 MET A N 1
ATOM 723 C CA . MET A 1 90 ? 24.242 5.896 -23.941 1.00 66.44 90 MET A CA 1
ATOM 724 C C . MET A 1 90 ? 24.456 5.818 -25.451 1.00 66.44 90 MET A C 1
ATOM 726 O O . MET A 1 90 ? 23.708 5.151 -26.175 1.00 66.44 90 MET A O 1
ATOM 730 N N . SER A 1 91 ? 25.519 6.468 -25.914 1.00 67.19 91 SER A N 1
ATOM 731 C CA . SER A 1 91 ? 25.976 6.345 -27.294 1.00 67.19 91 SER A CA 1
ATOM 732 C C . SER A 1 91 ? 26.372 4.896 -27.615 1.00 67.19 91 SER A C 1
ATOM 734 O O . SER A 1 91 ? 26.675 4.095 -26.727 1.00 67.19 91 SER A O 1
ATOM 736 N N . ILE A 1 92 ? 26.394 4.540 -28.904 1.00 66.56 92 ILE A N 1
ATOM 737 C CA . ILE A 1 92 ? 26.788 3.194 -29.366 1.00 66.56 92 ILE A CA 1
ATOM 738 C C . ILE A 1 92 ? 28.171 2.807 -28.813 1.00 66.56 92 ILE A C 1
ATOM 740 O O . ILE A 1 92 ? 28.366 1.675 -28.378 1.00 66.56 92 ILE A O 1
ATOM 744 N N . THR A 1 93 ? 29.103 3.759 -28.755 1.00 63.19 93 THR A N 1
ATOM 745 C CA . THR A 1 93 ? 30.458 3.561 -28.227 1.00 63.19 93 THR A CA 1
ATOM 746 C C . THR A 1 93 ? 30.452 3.245 -26.730 1.00 63.19 93 THR A C 1
ATOM 748 O O . THR A 1 93 ? 31.130 2.320 -26.294 1.00 63.19 93 THR A O 1
ATOM 751 N N . GLU A 1 94 ? 29.643 3.952 -25.938 1.00 66.38 94 GLU A N 1
ATOM 752 C CA . GLU A 1 94 ? 29.519 3.708 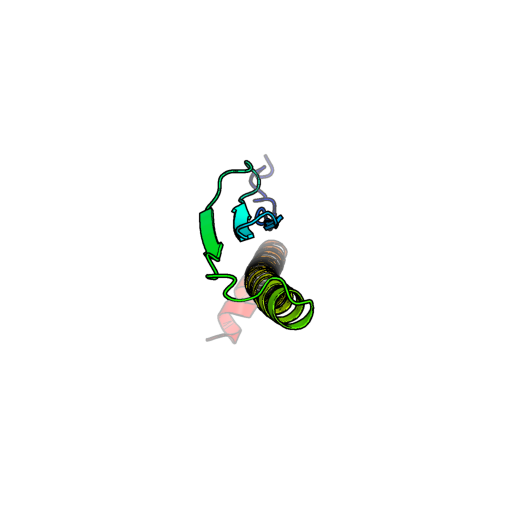-24.493 1.00 66.38 94 GLU A CA 1
ATOM 753 C C . GLU A 1 94 ? 28.828 2.375 -24.185 1.00 66.38 94 GLU A C 1
ATOM 755 O O . GLU A 1 94 ? 29.204 1.705 -23.224 1.00 66.38 94 GLU A O 1
ATOM 760 N N . ARG A 1 95 ? 27.867 1.950 -25.016 1.00 63.38 95 ARG A N 1
ATOM 761 C CA . ARG A 1 95 ? 27.230 0.625 -24.906 1.00 63.38 95 ARG A CA 1
ATOM 762 C C . ARG A 1 95 ? 28.210 -0.516 -25.188 1.00 63.38 95 ARG A C 1
ATOM 764 O O . ARG A 1 95 ? 28.196 -1.517 -24.477 1.00 63.38 95 ARG A O 1
ATOM 771 N N . ILE A 1 96 ? 29.062 -0.365 -26.205 1.00 66.31 96 ILE A N 1
ATOM 772 C CA . ILE A 1 96 ? 30.104 -1.352 -26.535 1.00 66.31 96 ILE A CA 1
ATOM 773 C C . ILE A 1 96 ? 31.127 -1.443 -25.397 1.00 66.31 96 ILE A C 1
ATOM 775 O O . ILE A 1 96 ? 31.472 -2.544 -24.973 1.00 66.31 96 ILE A O 1
ATOM 779 N N . LEU A 1 97 ? 31.566 -0.300 -24.858 1.00 71.31 97 LEU A N 1
ATOM 780 C CA . LEU A 1 97 ? 32.499 -0.266 -23.730 1.00 71.31 97 LEU A CA 1
ATOM 781 C C . LEU A 1 97 ? 31.880 -0.880 -22.467 1.00 71.31 97 LEU A C 1
ATOM 783 O O . LEU A 1 97 ? 32.522 -1.707 -21.827 1.00 71.31 97 LEU A O 1
ATOM 787 N N . SER A 1 98 ? 30.628 -0.561 -22.119 1.00 68.00 98 SER A N 1
ATOM 788 C CA . SER A 1 98 ? 30.009 -1.161 -20.930 1.00 68.00 98 SER A CA 1
ATOM 789 C C . SER A 1 98 ? 29.848 -2.675 -21.065 1.00 68.00 98 SER A C 1
ATOM 791 O O . SER A 1 98 ? 30.043 -3.383 -20.085 1.00 68.00 98 SER A O 1
ATOM 793 N N . TRP A 1 99 ? 29.525 -3.188 -22.256 1.00 68.81 99 TRP A N 1
ATOM 794 C CA . TRP A 1 99 ? 29.424 -4.630 -22.497 1.00 68.81 99 TRP A CA 1
ATOM 795 C C . TRP A 1 99 ? 30.782 -5.339 -22.383 1.00 68.81 99 TRP A C 1
ATOM 797 O O . 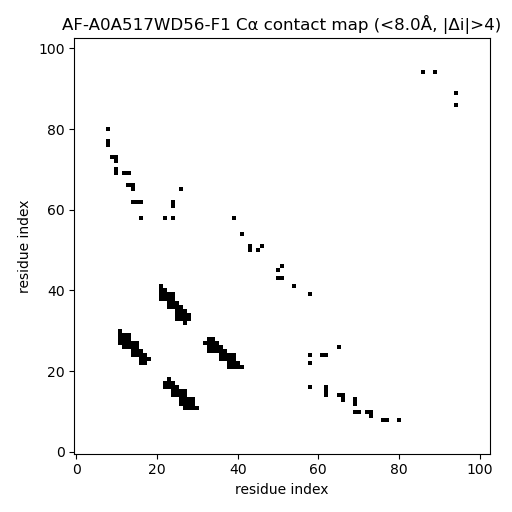TRP A 1 99 ? 30.859 -6.400 -21.775 1.00 68.81 99 TRP A O 1
ATOM 807 N N . LEU A 1 100 ? 31.857 -4.724 -22.890 1.00 71.00 100 LEU A N 1
ATOM 808 C CA . LEU A 1 100 ? 33.218 -5.272 -22.819 1.00 71.00 100 LEU A CA 1
ATOM 809 C C . LEU A 1 100 ? 33.812 -5.288 -21.402 1.00 71.00 100 LEU A C 1
ATOM 811 O O . LEU A 1 100 ? 34.628 -6.153 -21.110 1.00 71.00 100 LEU A O 1
ATOM 815 N N . PHE A 1 101 ? 33.430 -4.343 -20.536 1.00 70.50 101 PHE A N 1
ATOM 816 C CA . PHE A 1 101 ? 33.969 -4.222 -19.172 1.00 70.50 101 PHE A CA 1
ATOM 817 C C . PHE A 1 101 ? 33.048 -4.773 -18.068 1.00 70.50 101 PHE A C 1
ATOM 819 O O . PHE A 1 101 ? 33.433 -4.744 -16.902 1.00 70.50 101 PHE A O 1
ATOM 826 N N . SER A 1 102 ? 31.840 -5.240 -18.407 1.00 62.94 102 SER A N 1
ATOM 827 C CA . SER A 1 102 ? 30.893 -5.844 -17.444 1.00 62.94 102 SER A CA 1
ATOM 828 C C . SER A 1 102 ? 30.802 -7.376 -17.543 1.00 62.94 102 SER A C 1
ATOM 830 O O . SER A 1 102 ? 29.961 -7.963 -16.862 1.00 62.94 102 SER A O 1
ATOM 832 N N . GLY A 1 103 ? 31.608 -8.004 -18.409 1.00 50.94 103 GLY A N 1
ATOM 833 C CA . GLY A 1 103 ? 31.822 -9.457 -18.457 1.00 50.94 103 GLY A CA 1
ATOM 834 C C . GLY A 1 103 ? 33.055 -9.853 -17.662 1.00 50.94 103 GLY A C 1
ATOM 835 O O . GLY A 1 103 ? 33.014 -10.944 -17.055 1.00 50.94 103 GLY A O 1
#

Radius of gyration: 22.2 Å; Cα contacts (8 Å, |Δi|>4): 88; chains: 1; bounding box: 55×19×60 Å

Solvent-accessible surface area (backbone atoms only — not comparable to full-atom values): 6206 Å² total; per-residue (Å²): 136,80,80,84,77,69,80,76,88,67,78,40,61,46,79,46,78,48,83,64,96,44,38,37,44,29,35,21,38,72,86,67,48,72,79,44,77,48,75,49,78,68,86,73,89,51,101,43,74,65,56,51,51,53,52,51,46,54,52,50,53,52,52,47,54,55,45,55,51,51,52,50,54,35,54,53,52,51,51,53,51,51,51,51,50,50,62,69,68,46,49,73,68,56,51,53,49,52,57,71,74,73,112